Protein AF-A0A5S9M0U4-F1 (afdb_monomer_lite)

pLDDT: mean 86.54, std 7.44, range [44.31, 93.44]

Secondary structure (DSSP, 8-state):
-HHHHHH-TTEEEEEEEEEETTTTSSHHHHHHHHHHHHIIIIIIIHHHHHHS-----SSSEEE-HHHHHHTTS--TT-TTHHHHHHHHHHHTT-EEEEEEEEEEEEPPP-SHHHHHHHHHHHHHHHHHHHHHHHHHHHHHHHT--

InterPro domains:
  IPR001173 Glycosyltransferase 2-like [PF13632] (22-127)
  IPR029044 Nucleotide-diphospho-sugar transferases [G3DSA:3.90.550.10] (1-109)
  IPR029044 Nucleotide-diphospho-sugar transferases [SSF53448] (5-136)

Foldseek 3Di:
DVVVCVVDVLAQKEAEAEAEPCCPVDPVSVVVRVVSVCCVCCPAVVCCVPPVAHFFDPDGMDGDPVLCVVLVHFDPPQLCRRRLVSVSCVVVVGGYHYDHVRYHYDHDDPDPVVVVVVVVSVVVRVVVSCVVVVVVVVVVVVVVD

Structure (mmCIF, N/CA/C/O backbone):
data_AF-A0A5S9M0U4-F1
#
_entry.id   AF-A0A5S9M0U4-F1
#
loop_
_atom_site.group_PDB
_atom_site.id
_atom_site.type_symbol
_atom_site.label_atom_id
_atom_site.label_alt_id
_atom_site.label_comp_id
_atom_site.label_asym_id
_atom_site.label_entity_id
_atom_site.label_seq_id
_atom_site.pdbx_PDB_ins_code
_atom_site.Cartn_x
_atom_site.Cartn_y
_atom_site.Cartn_z
_atom_site.occupancy
_atom_site.B_iso_or_equiv
_atom_site.auth_seq_id
_atom_site.auth_comp_id
_atom_site.auth_asym_id
_atom_site.auth_atom_id
_atom_site.pdbx_PDB_model_num
ATOM 1 N N . MET A 1 1 ? -10.005 -10.485 -5.038 1.00 82.62 1 MET A N 1
ATOM 2 C CA . MET A 1 1 ? -10.082 -9.471 -3.959 1.00 82.62 1 MET A CA 1
ATOM 3 C C . MET A 1 1 ? -11.409 -9.485 -3.239 1.00 82.62 1 MET A C 1
ATOM 5 O O . MET A 1 1 ? -11.393 -9.674 -2.035 1.00 82.62 1 MET A O 1
ATOM 9 N N . VAL A 1 2 ? -12.535 -9.367 -3.954 1.00 84.88 2 VAL A N 1
ATOM 10 C CA . VAL A 1 2 ? -13.882 -9.455 -3.356 1.00 84.88 2 VAL A CA 1
ATOM 11 C C . VAL A 1 2 ? -14.043 -10.717 -2.508 1.00 84.88 2 VAL A C 1
ATOM 13 O O . VAL A 1 2 ? -14.426 -10.618 -1.353 1.00 84.88 2 VAL A O 1
ATOM 16 N N . LEU A 1 3 ? -13.622 -11.879 -3.018 1.00 84.44 3 LEU A N 1
ATOM 17 C CA . LEU A 1 3 ? -13.613 -13.127 -2.244 1.00 84.44 3 LEU A CA 1
ATOM 18 C C . LEU A 1 3 ? -12.804 -13.023 -0.936 1.00 84.44 3 LEU A C 1
ATOM 20 O O . LEU A 1 3 ? -13.214 -13.547 0.090 1.00 84.44 3 LEU A O 1
ATOM 24 N N . GLY A 1 4 ? -11.671 -12.316 -0.958 1.00 82.94 4 GLY A N 1
ATOM 25 C CA . GLY A 1 4 ? -10.849 -12.089 0.232 1.00 82.94 4 GLY A CA 1
ATOM 26 C C . GLY A 1 4 ? -11.546 -11.210 1.272 1.00 82.94 4 GLY A C 1
ATOM 27 O O . GLY A 1 4 ? -11.417 -11.479 2.460 1.00 82.94 4 GLY A O 1
ATOM 28 N N . LEU A 1 5 ? -12.315 -10.209 0.828 1.00 86.62 5 LEU A N 1
ATOM 29 C CA . LEU A 1 5 ? -13.150 -9.389 1.709 1.00 86.62 5 LEU A CA 1
ATOM 30 C C . LEU A 1 5 ? -14.333 -10.199 2.250 1.00 86.62 5 LEU A C 1
ATOM 32 O O . LEU A 1 5 ? -14.644 -10.118 3.428 1.00 86.62 5 LEU A O 1
ATOM 36 N N . LEU A 1 6 ? -14.998 -11.005 1.424 1.00 87.50 6 LEU A N 1
ATOM 37 C CA . LEU A 1 6 ? -16.127 -11.825 1.875 1.00 87.50 6 LEU A CA 1
ATOM 38 C C . LEU A 1 6 ? -15.704 -12.868 2.921 1.00 87.50 6 LEU A C 1
ATOM 40 O O . LEU A 1 6 ? -16.445 -13.110 3.867 1.00 87.50 6 LEU A O 1
ATOM 44 N N . ASN A 1 7 ? -14.499 -13.427 2.787 1.00 88.00 7 ASN A N 1
ATOM 45 C CA . ASN A 1 7 ? -13.976 -14.438 3.707 1.00 88.00 7 ASN A CA 1
ATOM 46 C C . ASN A 1 7 ? -13.473 -13.878 5.049 1.00 88.00 7 ASN A C 1
ATOM 48 O O . ASN A 1 7 ? -13.283 -14.659 5.979 1.00 88.00 7 ASN A O 1
ATOM 52 N N . ASP A 1 8 ? -13.224 -12.570 5.170 1.00 86.00 8 ASP A N 1
ATOM 53 C CA . ASP A 1 8 ? -12.855 -11.948 6.446 1.00 86.00 8 ASP A CA 1
ATOM 54 C C . ASP A 1 8 ? -13.682 -10.682 6.729 1.00 86.00 8 ASP A C 1
ATOM 56 O O . ASP A 1 8 ? -13.405 -9.612 6.174 1.00 86.00 8 ASP A O 1
ATOM 60 N N . PRO A 1 9 ? -14.667 -10.764 7.641 1.00 83.06 9 PRO A N 1
ATOM 61 C CA . PRO A 1 9 ? -15.442 -9.610 8.083 1.00 83.06 9 PRO A CA 1
ATOM 62 C C . PRO A 1 9 ? -14.593 -8.501 8.716 1.00 83.06 9 PRO A C 1
ATOM 64 O O . PRO A 1 9 ? -14.937 -7.333 8.567 1.00 83.06 9 PRO A O 1
ATOM 67 N N . LYS A 1 10 ? -13.470 -8.840 9.372 1.00 84.38 10 LYS A N 1
ATOM 68 C CA . LYS A 1 10 ? -12.568 -7.858 10.000 1.00 84.38 10 LYS A CA 1
ATOM 69 C C . LYS A 1 10 ? -11.674 -7.145 8.985 1.00 84.38 10 LYS A C 1
ATOM 71 O O . LYS A 1 10 ? -11.119 -6.089 9.290 1.00 84.38 10 LYS A O 1
ATOM 76 N N . ALA A 1 11 ? -11.527 -7.710 7.784 1.00 88.62 11 ALA A N 1
ATOM 77 C CA . ALA A 1 11 ? -10.750 -7.102 6.718 1.00 88.62 11 ALA A CA 1
ATOM 78 C C . ALA A 1 11 ? -11.484 -5.879 6.175 1.00 88.62 11 ALA A C 1
ATOM 80 O O . ALA A 1 11 ? -12.509 -5.999 5.492 1.00 88.62 11 ALA A O 1
ATOM 81 N N . GLY A 1 12 ? -10.935 -4.705 6.468 1.00 88.62 12 GLY A N 1
ATOM 82 C CA . GLY A 1 12 ? -11.434 -3.458 5.918 1.00 88.62 12 GLY A CA 1
ATOM 83 C C . GLY A 1 12 ? -10.972 -3.228 4.486 1.00 88.62 12 GLY A C 1
ATOM 84 O O . GLY A 1 12 ? -11.735 -2.746 3.645 1.00 88.62 12 GLY A O 1
ATOM 85 N N . ALA A 1 13 ? -9.752 -3.671 4.183 1.00 92.56 13 ALA A N 1
ATOM 86 C CA . ALA A 1 13 ? -9.202 -3.671 2.840 1.00 92.56 13 ALA A CA 1
ATOM 87 C C . ALA A 1 13 ? -8.443 -4.971 2.541 1.00 92.56 13 ALA A C 1
ATOM 89 O O . ALA A 1 13 ? -7.937 -5.656 3.431 1.00 92.56 13 ALA A O 1
ATOM 90 N N . VAL A 1 14 ? -8.362 -5.310 1.258 1.00 92.88 14 VAL A N 1
ATOM 91 C CA . VAL A 1 14 ? -7.573 -6.424 0.732 1.00 92.88 14 VAL A CA 1
ATOM 92 C C . VAL A 1 14 ? -6.666 -5.894 -0.361 1.00 92.88 14 VAL A C 1
ATOM 94 O O . VAL A 1 14 ? -7.134 -5.268 -1.308 1.00 92.88 14 VAL A O 1
ATOM 97 N N . VAL A 1 15 ? -5.380 -6.199 -0.258 1.00 93.44 15 VAL A N 1
ATOM 98 C CA . VAL A 1 15 ? -4.345 -5.779 -1.201 1.00 93.44 15 VAL A CA 1
ATOM 99 C C . VAL A 1 15 ? -3.808 -6.996 -1.946 1.00 93.44 15 VAL A C 1
ATOM 101 O O . VAL A 1 15 ? -3.643 -8.072 -1.368 1.00 93.44 15 VAL A O 1
ATOM 104 N N . GLY A 1 16 ? -3.575 -6.853 -3.245 1.00 91.50 16 GLY A N 1
ATOM 105 C CA . GLY A 1 16 ? -2.997 -7.897 -4.083 1.00 91.50 16 GLY A CA 1
ATOM 106 C C . GLY A 1 16 ? -1.534 -7.622 -4.421 1.00 91.50 16 GLY A C 1
ATOM 107 O O . GLY A 1 16 ? -0.880 -6.759 -3.839 1.00 91.50 16 GLY A O 1
ATOM 108 N N . LYS A 1 17 ? -1.016 -8.363 -5.400 1.00 91.12 17 LYS A N 1
ATOM 109 C CA . LYS A 1 17 ? 0.288 -8.106 -6.022 1.00 91.12 17 LYS A CA 1
ATOM 110 C C . LYS A 1 17 ? 0.111 -7.644 -7.456 1.00 91.12 17 LYS A C 1
ATOM 112 O O . LYS A 1 17 ? -0.782 -8.110 -8.144 1.00 91.12 17 LYS A O 1
ATOM 117 N N . PHE A 1 18 ? 1.009 -6.816 -7.938 1.00 90.38 18 PHE A N 1
ATOM 118 C CA . PHE A 1 18 ? 1.121 -6.524 -9.360 1.00 90.38 18 PHE A CA 1
ATOM 119 C C . PHE A 1 18 ? 2.363 -7.196 -9.951 1.00 90.38 18 PHE A C 1
ATOM 121 O O . PHE A 1 18 ? 3.303 -7.551 -9.237 1.00 90.38 18 PHE A O 1
ATOM 128 N N . ARG A 1 19 ? 2.367 -7.404 -11.261 1.00 89.69 19 ARG A N 1
ATOM 129 C CA . ARG A 1 19 ? 3.498 -7.925 -12.027 1.00 89.69 19 ARG A CA 1
ATOM 130 C C . ARG A 1 19 ? 3.798 -6.986 -13.177 1.00 89.69 19 ARG A C 1
ATOM 132 O O . ARG A 1 19 ? 2.889 -6.430 -13.787 1.00 89.69 19 ARG A O 1
ATOM 139 N N . VAL A 1 20 ? 5.079 -6.839 -13.477 1.00 91.12 20 VAL A N 1
ATOM 140 C CA . VAL A 1 20 ? 5.538 -5.938 -14.528 1.00 91.12 20 VAL A CA 1
ATOM 141 C C . VAL A 1 20 ? 5.376 -6.614 -15.888 1.00 91.12 20 VAL A C 1
ATOM 143 O O . VAL A 1 20 ? 5.990 -7.651 -16.140 1.00 91.12 20 VAL A O 1
ATOM 146 N N . ILE A 1 21 ? 4.573 -6.025 -16.778 1.00 92.50 21 ILE A N 1
ATOM 147 C CA . ILE A 1 21 ? 4.350 -6.552 -18.139 1.00 92.50 21 ILE A CA 1
ATOM 148 C C . ILE A 1 21 ? 5.616 -6.405 -18.984 1.00 92.50 21 ILE A C 1
ATOM 150 O O . ILE A 1 21 ? 6.051 -7.336 -19.657 1.00 92.50 21 ILE A O 1
ATOM 154 N N . ASN A 1 22 ? 6.235 -5.226 -18.949 1.00 91.81 22 ASN A N 1
ATOM 155 C CA . ASN A 1 22 ? 7.375 -4.874 -19.792 1.00 91.81 22 ASN A CA 1
ATOM 156 C C . ASN A 1 22 ? 8.732 -5.236 -19.165 1.00 91.81 22 ASN A C 1
ATOM 158 O O . ASN A 1 22 ? 9.750 -4.649 -19.524 1.00 91.81 22 ASN A O 1
ATOM 162 N N . ALA A 1 23 ? 8.770 -6.236 -18.277 1.00 86.69 23 ALA A N 1
ATOM 163 C CA . ALA A 1 23 ? 9.966 -6.614 -17.522 1.00 86.69 23 ALA A CA 1
ATOM 164 C C . ALA A 1 23 ? 11.150 -7.023 -18.412 1.00 86.69 23 ALA A C 1
ATOM 166 O O . ALA A 1 23 ? 12.298 -6.863 -18.017 1.00 86.69 23 ALA A O 1
ATOM 167 N N . ALA A 1 24 ? 10.896 -7.562 -19.608 1.00 88.06 24 ALA A N 1
ATOM 168 C CA . ALA A 1 24 ? 11.944 -8.020 -20.519 1.00 88.06 24 ALA A CA 1
ATOM 169 C C . ALA A 1 24 ? 12.493 -6.921 -21.447 1.00 88.06 24 ALA A C 1
ATOM 171 O O . ALA A 1 24 ? 13.450 -7.182 -22.176 1.00 88.06 24 ALA A O 1
ATOM 172 N N . LYS A 1 25 ? 11.919 -5.710 -21.440 1.00 89.44 25 LYS A N 1
ATOM 173 C CA . LYS A 1 25 ? 12.177 -4.706 -22.482 1.00 89.44 25 LYS A CA 1
ATOM 174 C C . LYS A 1 25 ? 13.567 -4.080 -22.398 1.00 89.44 25 LYS A C 1
ATOM 176 O O . LYS A 1 25 ? 14.192 -3.843 -23.426 1.00 89.44 25 LYS A O 1
ATOM 181 N N . ASN A 1 26 ? 14.062 -3.795 -21.196 1.00 91.19 26 ASN A N 1
ATOM 182 C CA . ASN A 1 26 ? 15.405 -3.252 -20.989 1.00 91.19 26 ASN A CA 1
ATOM 183 C C . ASN A 1 26 ? 15.945 -3.578 -19.587 1.00 91.19 26 ASN A C 1
ATOM 185 O O . ASN A 1 26 ? 15.252 -4.150 -18.749 1.00 91.19 26 ASN A O 1
ATOM 189 N N . LEU A 1 27 ? 17.203 -3.220 -19.319 1.00 91.00 27 LEU A N 1
ATOM 190 C CA . LEU A 1 27 ? 17.832 -3.506 -18.028 1.00 91.00 27 LEU A CA 1
ATOM 191 C C . LEU A 1 27 ? 17.126 -2.794 -16.856 1.00 91.00 27 LEU A C 1
ATOM 193 O O . LEU A 1 27 ? 16.988 -3.375 -15.784 1.00 91.00 27 LEU A O 1
ATOM 197 N N . LEU A 1 28 ? 16.622 -1.574 -17.073 1.00 91.00 28 LEU A N 1
ATOM 198 C CA . LEU A 1 28 ? 15.890 -0.804 -16.062 1.00 91.00 28 LEU A CA 1
ATOM 199 C C . LEU A 1 28 ? 14.596 -1.514 -15.631 1.00 91.00 28 LEU A C 1
ATOM 201 O O . LEU A 1 28 ? 14.386 -1.746 -14.446 1.00 91.00 28 LEU A O 1
ATOM 205 N N . THR A 1 29 ? 13.758 -1.915 -16.586 1.00 90.44 29 THR A N 1
ATOM 206 C CA . THR A 1 29 ? 12.502 -2.646 -16.332 1.00 90.44 29 THR A CA 1
ATOM 207 C C . THR A 1 29 ? 12.744 -4.014 -15.692 1.00 90.44 29 THR A C 1
ATOM 209 O O . THR A 1 29 ? 11.966 -4.419 -14.828 1.00 90.44 29 THR A O 1
ATOM 212 N N . LYS A 1 30 ? 13.858 -4.690 -16.014 1.00 92.06 30 LYS A N 1
ATOM 213 C CA . LYS A 1 30 ? 14.294 -5.904 -15.298 1.00 92.06 30 LYS A CA 1
ATOM 214 C C . LYS A 1 30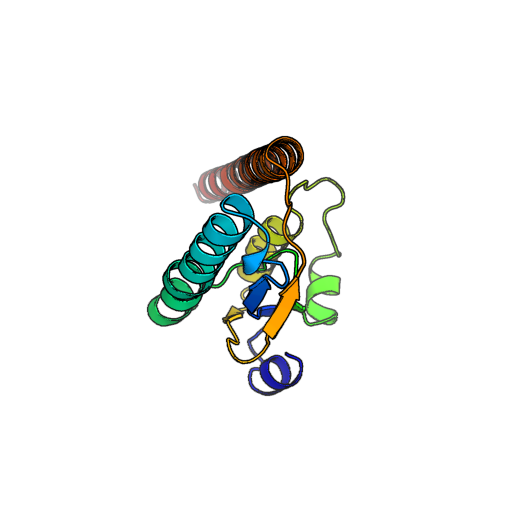 ? 14.594 -5.623 -13.826 1.00 92.06 30 LYS A C 1
ATOM 216 O O . LYS A 1 30 ? 14.113 -6.360 -12.968 1.00 92.06 30 LYS A O 1
ATOM 221 N N . PHE A 1 31 ? 15.353 -4.567 -13.528 1.00 93.06 31 PHE A N 1
ATOM 222 C CA . PHE A 1 31 ? 15.655 -4.184 -12.146 1.00 93.06 31 PHE A CA 1
ATOM 223 C C . PHE A 1 31 ? 14.398 -3.785 -11.370 1.00 93.06 31 PHE A C 1
ATOM 225 O O . PHE A 1 31 ? 14.206 -4.274 -10.260 1.00 93.06 31 PHE A O 1
ATOM 232 N N . ILE A 1 32 ? 13.510 -2.985 -11.970 1.00 91.19 32 ILE A N 1
ATOM 233 C CA . ILE A 1 32 ? 12.224 -2.615 -11.358 1.00 91.19 32 ILE A CA 1
ATOM 234 C C . ILE A 1 32 ? 11.387 -3.869 -11.075 1.00 91.19 32 ILE A C 1
ATOM 236 O O . ILE A 1 32 ? 10.807 -4.002 -10.000 1.00 91.19 32 ILE A O 1
ATOM 240 N N . ASN A 1 33 ? 11.351 -4.833 -11.997 1.00 92.69 33 ASN A N 1
ATOM 241 C CA . ASN A 1 33 ? 10.642 -6.089 -11.774 1.00 92.69 33 ASN A CA 1
ATOM 242 C C . ASN A 1 33 ? 11.230 -6.890 -10.597 1.00 92.69 33 ASN A C 1
ATOM 244 O O . ASN A 1 33 ? 10.482 -7.377 -9.757 1.00 92.69 33 ASN A O 1
ATOM 248 N N . ILE A 1 34 ? 12.556 -7.006 -10.485 1.00 92.69 34 ILE A N 1
ATOM 249 C CA . ILE A 1 34 ? 13.180 -7.684 -9.335 1.00 92.69 34 ILE A CA 1
ATOM 250 C C . ILE A 1 34 ? 12.831 -6.953 -8.035 1.00 92.69 34 ILE A C 1
ATOM 252 O O . ILE A 1 34 ? 12.398 -7.579 -7.070 1.00 92.69 34 ILE A O 1
ATOM 256 N N . GLU A 1 35 ? 12.970 -5.631 -8.018 1.00 91.62 35 GLU A N 1
ATOM 257 C CA . GLU A 1 35 ? 12.692 -4.803 -6.850 1.00 91.62 35 GLU A CA 1
ATOM 258 C C . GLU A 1 35 ? 11.237 -4.928 -6.378 1.00 91.62 35 GLU A C 1
ATOM 260 O O . GLU A 1 35 ? 10.983 -5.144 -5.192 1.00 91.62 35 GLU A O 1
ATOM 265 N N . THR A 1 36 ? 10.278 -4.844 -7.300 1.00 90.81 36 THR A N 1
ATOM 266 C CA . THR A 1 36 ? 8.844 -4.940 -6.992 1.00 90.81 36 THR A CA 1
ATOM 267 C C . THR A 1 36 ? 8.476 -6.319 -6.452 1.00 90.81 36 THR A C 1
ATOM 269 O O . THR A 1 36 ? 7.767 -6.411 -5.450 1.00 90.81 36 THR A O 1
ATOM 272 N N . ILE A 1 37 ? 9.022 -7.395 -7.026 1.00 91.06 37 ILE A N 1
ATOM 273 C CA . ILE A 1 37 ? 8.825 -8.764 -6.528 1.00 91.06 37 ILE A CA 1
ATOM 274 C C . ILE A 1 37 ? 9.404 -8.921 -5.121 1.00 91.06 37 ILE A C 1
ATOM 276 O O . ILE A 1 37 ? 8.735 -9.463 -4.235 1.00 91.06 37 ILE A O 1
ATOM 280 N N . CYS A 1 38 ? 10.627 -8.434 -4.911 1.00 91.50 38 CYS A N 1
ATOM 281 C CA . CYS A 1 38 ? 11.297 -8.440 -3.617 1.00 91.50 38 CYS A CA 1
ATOM 282 C C . CYS A 1 38 ? 10.467 -7.700 -2.562 1.00 91.50 38 CYS A C 1
ATOM 284 O O . CYS A 1 38 ? 10.199 -8.249 -1.493 1.00 91.50 38 CYS A O 1
ATOM 286 N N . PHE A 1 39 ? 9.991 -6.495 -2.873 1.00 89.75 39 PHE A N 1
ATOM 287 C CA . PHE A 1 39 ? 9.166 -5.700 -1.967 1.00 89.75 39 PHE A CA 1
ATOM 288 C C . PHE A 1 39 ? 7.829 -6.384 -1.641 1.00 89.75 39 PHE A C 1
ATOM 290 O O . PHE A 1 39 ? 7.436 -6.475 -0.477 1.00 89.75 39 PHE A O 1
ATOM 297 N N . GLN A 1 40 ? 7.135 -6.918 -2.646 1.00 89.62 40 GLN A N 1
ATOM 298 C CA . GLN A 1 40 ? 5.836 -7.569 -2.460 1.00 89.62 40 GLN A CA 1
ATOM 299 C C . GLN A 1 40 ? 5.917 -8.837 -1.606 1.00 89.62 40 GLN A C 1
ATOM 301 O O . GLN A 1 40 ? 5.032 -9.088 -0.790 1.00 89.62 40 GLN A O 1
ATOM 306 N N . TRP A 1 41 ? 6.950 -9.656 -1.787 1.00 88.44 41 TRP A N 1
ATOM 307 C CA . TRP A 1 41 ? 7.073 -10.903 -1.035 1.00 88.44 41 TRP A CA 1
ATOM 308 C C . TRP A 1 41 ? 7.763 -10.718 0.308 1.00 88.44 41 TRP A C 1
ATOM 310 O O . TRP A 1 41 ? 7.216 -11.138 1.326 1.00 88.44 41 TRP A O 1
ATOM 320 N N . MET A 1 42 ? 8.937 -10.086 0.327 1.00 87.06 42 MET A N 1
ATOM 321 C CA . MET A 1 42 ? 9.723 -9.970 1.555 1.00 87.06 42 MET A CA 1
ATOM 322 C C . MET A 1 42 ? 9.139 -8.916 2.488 1.00 87.06 42 MET A C 1
ATOM 324 O O . MET A 1 42 ? 8.955 -9.184 3.671 1.00 87.06 42 MET A O 1
ATOM 328 N N . ALA A 1 43 ? 8.804 -7.734 1.967 1.00 87.56 43 ALA A N 1
ATOM 329 C CA . ALA A 1 43 ? 8.336 -6.641 2.809 1.00 87.56 43 ALA A CA 1
ATOM 330 C C . ALA A 1 43 ? 6.836 -6.771 3.111 1.00 87.56 43 ALA A C 1
ATOM 332 O O . ALA A 1 43 ? 6.454 -6.874 4.272 1.00 87.56 43 ALA A O 1
ATOM 333 N N . GLN A 1 44 ? 5.976 -6.811 2.089 1.00 87.75 44 GLN A N 1
ATOM 334 C CA . GLN A 1 44 ? 4.521 -6.887 2.292 1.00 87.75 44 GLN A CA 1
ATOM 335 C C . GLN A 1 44 ? 4.075 -8.264 2.796 1.00 87.75 44 GLN A C 1
ATOM 337 O O . GLN A 1 44 ? 3.438 -8.361 3.843 1.00 87.75 44 GLN A O 1
ATOM 342 N N . GLY A 1 45 ? 4.443 -9.337 2.089 1.00 89.00 45 GLY A N 1
ATOM 343 C CA . GLY A 1 45 ? 4.111 -10.702 2.500 1.00 89.00 45 GLY A CA 1
ATOM 344 C C . GLY A 1 45 ? 4.710 -11.076 3.859 1.00 89.00 45 GLY A C 1
ATOM 345 O O . GLY A 1 45 ? 4.022 -11.676 4.686 1.00 89.00 45 GLY A O 1
ATOM 346 N N . GLY A 1 46 ? 5.957 -10.665 4.116 1.00 90.56 46 GLY A N 1
ATOM 347 C CA . GLY A 1 46 ? 6.619 -10.835 5.409 1.00 90.56 46 GLY A CA 1
ATOM 348 C C . GLY A 1 46 ? 5.894 -10.100 6.536 1.00 90.56 46 GLY A C 1
ATOM 349 O O . GLY A 1 46 ? 5.464 -10.737 7.495 1.00 90.56 46 GLY A O 1
ATOM 350 N N . ARG A 1 47 ? 5.663 -8.786 6.416 1.00 90.88 47 ARG A N 1
ATOM 351 C CA . ARG A 1 47 ? 4.941 -8.030 7.457 1.00 90.88 47 ARG A CA 1
ATOM 352 C C . ARG A 1 47 ? 3.548 -8.584 7.727 1.00 90.88 47 ARG A C 1
ATOM 354 O O . ARG A 1 47 ? 3.152 -8.689 8.886 1.00 90.88 47 ARG A O 1
ATOM 361 N N . TRP A 1 48 ? 2.838 -9.008 6.684 1.00 89.88 48 TRP A N 1
ATOM 362 C CA . TRP A 1 48 ? 1.525 -9.615 6.849 1.00 89.88 48 TRP A CA 1
ATOM 363 C C . TRP A 1 48 ? 1.605 -10.925 7.639 1.00 89.88 48 TRP A C 1
ATOM 365 O O . TRP A 1 48 ? 0.830 -11.135 8.567 1.00 89.88 48 TRP A O 1
ATOM 375 N N . LYS A 1 49 ? 2.562 -11.801 7.311 1.00 89.31 49 LYS A N 1
ATOM 376 C CA . LYS A 1 49 ? 2.703 -13.104 7.973 1.00 89.31 49 LYS A CA 1
ATOM 377 C C . LYS A 1 49 ? 3.106 -12.989 9.446 1.00 89.31 49 LYS A C 1
ATOM 379 O O . LYS A 1 49 ? 2.649 -13.805 10.240 1.00 89.31 49 LYS A O 1
ATOM 384 N N . TRP A 1 50 ? 3.965 -12.030 9.784 1.00 89.19 50 TRP A N 1
ATOM 385 C CA . TRP A 1 50 ? 4.547 -11.905 11.125 1.00 89.19 50 TRP A CA 1
ATOM 386 C C . TRP A 1 50 ? 3.760 -10.964 12.040 1.00 89.19 50 TRP A C 1
ATOM 388 O O . TRP A 1 50 ? 3.613 -11.254 13.221 1.00 89.19 50 TRP A O 1
ATOM 398 N N . PHE A 1 51 ? 3.234 -9.865 11.498 1.00 89.44 51 PHE A N 1
ATOM 399 C CA . PHE A 1 51 ? 2.596 -8.805 12.284 1.00 89.44 51 PHE A CA 1
ATOM 400 C C . PHE A 1 51 ? 1.120 -8.595 11.938 1.00 89.44 51 PHE A C 1
ATOM 402 O O . PHE A 1 51 ? 0.450 -7.812 12.600 1.00 89.44 51 PHE A O 1
ATOM 409 N N . GLY A 1 52 ? 0.596 -9.249 10.894 1.00 88.31 52 GLY A N 1
ATOM 410 C CA . GLY A 1 52 ? -0.759 -8.971 10.408 1.00 88.31 52 GLY A CA 1
ATOM 411 C C . GLY A 1 52 ? -0.895 -7.572 9.799 1.00 88.31 52 GLY A C 1
ATOM 412 O O . GLY A 1 52 ? -1.992 -7.018 9.759 1.00 88.31 52 GLY A O 1
ATOM 413 N N . ILE A 1 53 ? 0.214 -6.987 9.332 1.00 89.12 53 ILE A N 1
ATOM 414 C CA . ILE A 1 53 ? 0.249 -5.628 8.780 1.00 89.12 53 ILE A CA 1
ATOM 415 C C . ILE A 1 53 ? 0.537 -5.677 7.280 1.00 89.12 53 ILE A C 1
ATOM 417 O O . ILE A 1 53 ? 1.508 -6.295 6.842 1.00 89.12 53 ILE A O 1
ATOM 421 N N . ALA A 1 54 ? -0.279 -4.981 6.495 1.00 91.19 54 ALA A N 1
ATOM 422 C CA . ALA A 1 54 ? -0.096 -4.768 5.071 1.00 91.19 54 ALA A CA 1
ATOM 423 C C . ALA A 1 54 ? -0.410 -3.310 4.721 1.00 91.19 54 ALA A C 1
ATOM 425 O O . ALA A 1 54 ? -1.321 -2.696 5.267 1.00 91.19 54 ALA A O 1
ATOM 426 N N . THR A 1 55 ? 0.347 -2.756 3.784 1.00 89.62 55 THR A N 1
ATOM 427 C CA . THR A 1 55 ? 0.125 -1.394 3.284 1.00 89.62 55 THR A CA 1
ATOM 428 C C . THR A 1 55 ? -0.748 -1.445 2.038 1.00 89.62 55 THR A C 1
ATOM 430 O O . THR A 1 55 ? -0.557 -2.348 1.222 1.00 89.62 55 THR A O 1
ATOM 433 N N . ILE A 1 56 ? -1.670 -0.499 1.864 1.00 89.62 56 ILE A N 1
ATOM 434 C CA . ILE A 1 56 ? -2.414 -0.331 0.613 1.00 89.62 56 ILE A CA 1
ATOM 435 C C . ILE A 1 56 ? -1.446 0.241 -0.419 1.00 89.62 56 ILE A C 1
ATOM 437 O O . ILE A 1 56 ? -0.982 1.364 -0.238 1.00 89.62 56 ILE A O 1
ATOM 441 N N . PRO A 1 57 ? -1.08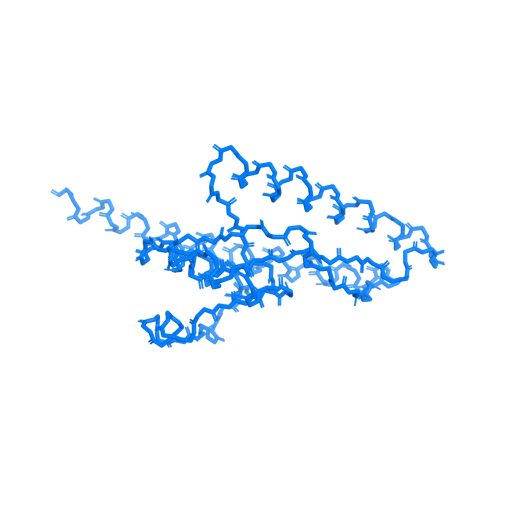6 -0.513 -1.473 1.00 81.62 57 PRO A N 1
ATOM 442 C CA . PRO A 1 57 ? -0.433 0.093 -2.616 1.00 81.62 57 PRO A CA 1
ATOM 443 C C . PRO A 1 57 ? -1.485 0.896 -3.384 1.00 81.62 57 PRO A C 1
ATOM 445 O O . PRO A 1 57 ? -2.628 0.458 -3.495 1.00 81.62 57 PRO A O 1
ATOM 448 N N . GLY A 1 58 ? -1.115 2.035 -3.967 1.00 79.44 58 GLY A N 1
ATOM 449 C CA . GLY A 1 58 ? -2.028 2.835 -4.793 1.00 79.44 58 GLY A CA 1
ATOM 450 C C . GLY A 1 58 ? -2.648 2.092 -5.985 1.00 79.44 58 GLY A C 1
ATOM 451 O O . GLY A 1 58 ? -3.569 2.606 -6.614 1.00 79.44 58 GLY A O 1
ATOM 452 N N . THR A 1 59 ? -2.190 0.876 -6.286 1.00 84.56 59 THR A N 1
ATOM 453 C CA . THR A 1 59 ? -2.797 -0.034 -7.256 1.00 84.56 59 THR A CA 1
ATOM 454 C C . THR A 1 59 ? -3.178 -1.362 -6.611 1.00 84.56 59 THR A C 1
ATOM 456 O O . THR A 1 59 ? -2.621 -1.784 -5.598 1.00 84.56 59 THR A O 1
ATOM 459 N N . ASN A 1 60 ? -4.138 -2.052 -7.232 1.00 89.94 60 ASN A 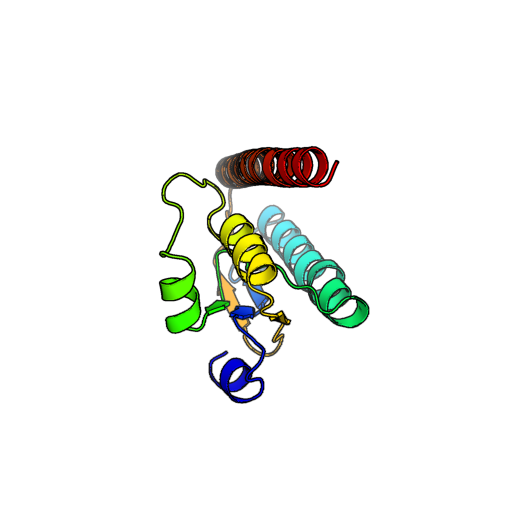N 1
ATOM 460 C CA . ASN A 1 60 ? -4.490 -3.429 -6.900 1.00 89.94 60 ASN A CA 1
ATOM 461 C C . ASN A 1 60 ? -4.859 -3.638 -5.415 1.00 89.94 60 ASN A C 1
ATOM 463 O O . ASN A 1 60 ? -4.292 -4.483 -4.710 1.00 89.94 60 ASN A O 1
ATOM 467 N N . PHE A 1 61 ? -5.894 -2.927 -4.972 1.00 92.19 61 PHE A N 1
ATOM 468 C CA . PHE A 1 61 ? -6.561 -3.154 -3.694 1.00 92.19 61 PHE A CA 1
ATOM 469 C C . PHE A 1 61 ? -8.084 -3.041 -3.833 1.00 92.19 61 PHE A C 1
ATOM 471 O O . PHE A 1 61 ? -8.607 -2.496 -4.803 1.00 92.19 61 PHE A O 1
ATOM 478 N N . ALA A 1 62 ? -8.799 -3.556 -2.838 1.00 91.94 62 ALA A N 1
ATOM 479 C CA . ALA A 1 62 ? -10.227 -3.351 -2.658 1.00 91.94 62 ALA A CA 1
ATOM 480 C C . ALA A 1 62 ? -10.497 -2.970 -1.202 1.00 91.94 62 ALA A C 1
ATOM 482 O O . ALA A 1 62 ? -9.972 -3.611 -0.294 1.00 91.94 62 ALA A O 1
ATOM 483 N N . ILE A 1 63 ? -11.335 -1.961 -0.983 1.00 91.81 63 ILE A N 1
ATOM 484 C CA . ILE A 1 63 ? -11.752 -1.484 0.340 1.00 91.81 63 ILE A CA 1
ATOM 485 C C . ILE A 1 63 ? -13.273 -1.583 0.464 1.00 91.81 63 ILE A C 1
ATOM 487 O O . ILE A 1 63 ? -13.996 -1.447 -0.528 1.00 91.81 63 ILE A O 1
ATOM 491 N N . ARG A 1 64 ? -13.781 -1.844 1.671 1.00 91.06 64 ARG A N 1
ATOM 492 C CA . ARG A 1 64 ? -15.225 -1.798 1.918 1.00 91.06 64 ARG A CA 1
ATOM 493 C C . ARG A 1 64 ? -15.718 -0.361 1.837 1.00 91.06 64 ARG A C 1
ATOM 495 O O . ARG A 1 64 ? -15.177 0.529 2.485 1.00 91.06 64 ARG A O 1
ATOM 502 N N . ARG A 1 65 ? -16.805 -0.161 1.094 1.00 91.00 65 ARG A N 1
ATOM 503 C CA . ARG A 1 65 ? -17.404 1.161 0.905 1.00 91.00 65 ARG A CA 1
ATOM 504 C C . ARG A 1 65 ? -17.765 1.847 2.227 1.00 91.00 65 ARG A C 1
ATOM 506 O O . ARG A 1 65 ? -17.413 3.005 2.388 1.00 91.00 65 ARG A O 1
ATOM 513 N N . HIS A 1 66 ? -18.383 1.132 3.171 1.00 90.12 66 HIS A N 1
ATOM 514 C CA . HIS A 1 66 ? -18.784 1.725 4.454 1.00 90.12 66 HIS A CA 1
ATOM 515 C C . HIS A 1 66 ? -17.593 2.258 5.262 1.00 90.12 66 HIS A C 1
ATOM 517 O O . HIS A 1 66 ? -17.729 3.266 5.934 1.00 90.12 66 HIS A O 1
ATOM 523 N N . ILE A 1 67 ? -16.416 1.630 5.154 1.00 90.44 67 ILE A N 1
ATOM 524 C CA . ILE A 1 67 ? -15.195 2.090 5.834 1.00 90.44 67 ILE A CA 1
ATOM 525 C C . ILE A 1 67 ? -14.693 3.372 5.187 1.00 90.44 67 ILE A C 1
ATOM 527 O O . ILE A 1 67 ? -14.288 4.300 5.872 1.00 90.44 67 ILE A O 1
ATOM 531 N N . LEU A 1 68 ? -14.736 3.446 3.856 1.00 89.44 68 LEU A N 1
ATOM 532 C CA . LEU A 1 68 ? -14.365 4.667 3.151 1.00 89.44 68 LEU A CA 1
ATOM 533 C C . LEU A 1 68 ? -15.319 5.827 3.491 1.00 89.44 68 LEU A C 1
ATOM 535 O O . LEU A 1 68 ? -14.869 6.961 3.621 1.00 89.44 68 LEU A O 1
ATOM 539 N N . GLU A 1 69 ? -16.612 5.543 3.658 1.00 90.12 69 GLU A N 1
ATOM 540 C CA . GLU A 1 69 ? -17.619 6.518 4.097 1.00 90.12 69 GLU A CA 1
ATOM 541 C C . GLU A 1 69 ? -17.396 6.951 5.555 1.00 90.12 69 GLU A C 1
ATOM 543 O O . GLU A 1 69 ? -17.398 8.148 5.829 1.00 90.12 69 GLU A O 1
ATOM 548 N N . GLU A 1 70 ? -17.115 6.013 6.464 1.00 89.62 70 GLU A N 1
ATOM 549 C CA . GLU A 1 70 ? -16.779 6.280 7.874 1.00 89.62 70 GLU A CA 1
ATOM 550 C C . GLU A 1 70 ? -15.512 7.132 8.012 1.00 89.62 70 GLU A C 1
ATOM 552 O O . GLU A 1 70 ? -15.430 8.028 8.849 1.00 89.62 70 GLU A O 1
ATOM 557 N N . LEU A 1 71 ? -14.540 6.909 7.129 1.00 86.94 71 LEU A N 1
ATOM 558 C CA . LEU A 1 71 ? -13.333 7.715 7.059 1.00 86.94 71 LEU A CA 1
ATOM 559 C C . LEU A 1 71 ? -13.594 9.141 6.556 1.00 86.94 71 LEU A C 1
ATOM 561 O O . LEU A 1 71 ? -12.751 10.006 6.778 1.00 86.94 71 LEU A O 1
ATOM 565 N N . GLY A 1 72 ? -14.720 9.418 5.898 1.00 86.06 72 GLY A N 1
ATOM 566 C CA . GLY A 1 72 ? -14.969 10.701 5.234 1.00 86.06 72 GLY A CA 1
ATOM 567 C C . GLY A 1 72 ? -14.293 10.812 3.863 1.00 86.06 72 GLY A C 1
ATOM 568 O O . GLY A 1 72 ? -14.060 11.913 3.371 1.00 86.06 72 GLY A O 1
ATOM 569 N N . GLY A 1 73 ? -13.967 9.677 3.238 1.00 85.31 73 GLY A N 1
ATOM 570 C CA . GLY A 1 73 ? -13.377 9.615 1.905 1.00 85.31 73 GLY A CA 1
ATOM 571 C C . GLY A 1 73 ? -11.862 9.843 1.857 1.00 85.31 73 GLY A C 1
ATOM 572 O O . GLY A 1 73 ? -11.130 9.642 2.833 1.00 85.31 73 GLY A O 1
ATOM 573 N N . TRP A 1 74 ? -11.391 10.219 0.668 1.00 83.12 74 TRP A N 1
ATOM 574 C CA . TRP A 1 74 ? -9.976 10.408 0.339 1.00 83.12 74 TRP A CA 1
ATOM 575 C C . TRP A 1 74 ? -9.468 11.778 0.793 1.00 83.12 74 TRP A C 1
ATOM 577 O O . TRP A 1 74 ? -10.175 12.776 0.663 1.00 83.12 74 TRP A O 1
ATOM 587 N N . ASP A 1 75 ? -8.229 11.836 1.285 1.00 78.19 75 ASP A N 1
ATOM 588 C CA . ASP A 1 75 ? -7.564 13.114 1.547 1.00 78.19 75 ASP A CA 1
ATOM 589 C C . ASP A 1 75 ? -6.979 13.681 0.247 1.00 78.19 75 ASP A C 1
ATOM 591 O O . ASP A 1 75 ? -5.943 13.227 -0.234 1.00 78.19 75 ASP A O 1
ATOM 595 N N . VAL A 1 76 ? -7.637 14.705 -0.298 1.00 75.25 76 VAL A N 1
ATOM 596 C CA . VAL A 1 76 ? -7.275 15.363 -1.567 1.00 75.25 76 VAL A CA 1
ATOM 597 C C . VAL A 1 76 ? -5.940 16.121 -1.499 1.00 75.25 76 VAL A C 1
ATOM 599 O O . VAL A 1 76 ? -5.412 16.550 -2.525 1.00 75.25 76 VAL A O 1
ATOM 602 N N . HIS A 1 77 ? -5.390 16.328 -0.300 1.00 71.19 77 HIS A N 1
ATOM 603 C CA . HIS A 1 77 ? -4.119 17.023 -0.098 1.00 71.19 77 HIS A CA 1
ATOM 604 C C . HIS A 1 77 ? -2.922 16.069 0.014 1.00 71.19 77 HIS A C 1
ATOM 606 O O . HIS A 1 77 ? -1.772 16.515 -0.069 1.00 71.19 77 HIS A O 1
ATOM 612 N N . ALA A 1 78 ? -3.158 14.765 0.185 1.00 70.62 78 ALA A N 1
ATOM 613 C CA . ALA A 1 78 ? -2.097 13.784 0.352 1.00 70.62 78 ALA A CA 1
ATOM 614 C C . ALA A 1 78 ? -1.508 13.366 -1.003 1.00 70.62 78 ALA A C 1
ATOM 616 O O . ALA A 1 78 ? -2.168 12.768 -1.838 1.00 70.62 78 ALA A O 1
ATOM 617 N N . LEU A 1 79 ? -0.208 13.598 -1.217 1.00 65.75 79 LEU A N 1
ATOM 618 C CA . LEU A 1 79 ? 0.485 13.124 -2.431 1.00 65.75 79 LEU A CA 1
ATOM 619 C C . LEU A 1 79 ? 0.633 11.588 -2.497 1.00 65.75 79 LEU A C 1
ATOM 621 O O . LEU A 1 79 ? 0.924 11.044 -3.564 1.00 65.75 79 LEU A O 1
ATOM 625 N N . ALA A 1 80 ? 0.487 10.918 -1.351 1.00 77.88 80 ALA A N 1
ATOM 626 C CA . ALA A 1 80 ? 0.459 9.466 -1.180 1.00 77.88 80 ALA A CA 1
ATOM 627 C C . ALA A 1 80 ? -0.838 9.075 -0.450 1.00 77.88 80 ALA A C 1
ATOM 629 O O . ALA A 1 80 ? -0.822 8.682 0.719 1.00 77.88 80 ALA A O 1
ATOM 630 N N . GLU A 1 81 ? -1.964 9.276 -1.140 1.00 80.56 81 GLU A N 1
ATOM 631 C CA . GLU A 1 81 ? -3.324 8.998 -0.653 1.00 80.56 81 GLU A CA 1
ATOM 632 C C . GLU A 1 81 ? -3.482 7.554 -0.147 1.00 80.56 81 GLU A C 1
ATOM 634 O O . GLU A 1 81 ? -4.219 7.289 0.795 1.00 80.56 81 GLU A O 1
ATOM 639 N N . ASP A 1 82 ? -2.749 6.616 -0.743 1.00 84.56 82 ASP A N 1
ATOM 640 C CA . ASP A 1 82 ? -2.746 5.190 -0.429 1.00 84.56 82 ASP A CA 1
ATOM 641 C C . ASP A 1 82 ? -2.108 4.876 0.933 1.00 84.56 82 ASP A C 1
ATOM 643 O O . ASP A 1 82 ? -2.692 4.168 1.765 1.00 84.56 82 ASP A O 1
ATOM 647 N N . THR A 1 83 ? -0.931 5.440 1.205 1.00 84.69 83 THR A N 1
ATOM 648 C CA . THR A 1 83 ? -0.261 5.283 2.504 1.00 84.69 83 THR A CA 1
ATOM 649 C C . THR A 1 83 ? -1.025 6.018 3.609 1.00 84.69 83 THR A C 1
ATOM 651 O O . THR A 1 83 ? -1.128 5.517 4.728 1.00 84.69 83 THR A O 1
ATOM 654 N N . GLU A 1 84 ? -1.606 7.177 3.299 1.00 86.62 84 GLU A N 1
ATOM 655 C CA . GLU A 1 84 ? -2.456 7.939 4.221 1.00 86.62 84 GLU A CA 1
ATOM 656 C C . GLU A 1 84 ? -3.714 7.148 4.607 1.00 86.62 84 GLU A C 1
ATOM 658 O O . GLU A 1 84 ? -3.982 6.943 5.797 1.00 86.62 84 GLU A O 1
ATOM 663 N N . LEU A 1 85 ? -4.408 6.599 3.604 1.00 88.31 85 LEU A N 1
ATOM 664 C CA . LEU A 1 85 ? -5.578 5.751 3.798 1.00 88.31 85 LEU A CA 1
ATOM 665 C C . LEU A 1 85 ? -5.234 4.500 4.610 1.00 88.31 85 LEU A C 1
ATOM 667 O O . LEU A 1 85 ? -6.006 4.108 5.481 1.00 88.31 85 LEU A O 1
ATOM 671 N N . THR A 1 86 ? -4.070 3.891 4.366 1.00 90.50 86 THR A N 1
ATOM 672 C CA . THR A 1 86 ? -3.596 2.726 5.129 1.00 90.50 86 THR A CA 1
ATOM 673 C C . THR A 1 86 ? -3.601 3.015 6.630 1.00 90.50 86 THR A C 1
ATOM 675 O O . THR A 1 86 ? -4.166 2.244 7.402 1.00 90.50 86 THR A O 1
ATOM 678 N N . ILE A 1 87 ? -2.991 4.127 7.050 1.00 88.31 87 ILE A N 1
ATOM 679 C CA . ILE A 1 87 ? -2.870 4.470 8.474 1.00 88.31 87 ILE A CA 1
ATOM 680 C C . ILE A 1 87 ? -4.247 4.774 9.067 1.00 88.31 87 ILE A C 1
ATOM 682 O O . ILE A 1 87 ? -4.567 4.313 10.158 1.00 88.31 87 ILE A O 1
ATOM 686 N N . ARG A 1 88 ? -5.104 5.482 8.329 1.00 89.50 88 ARG A N 1
ATOM 687 C CA . ARG A 1 88 ? -6.475 5.779 8.761 1.00 89.50 88 ARG A CA 1
ATOM 688 C C . ARG A 1 88 ? -7.346 4.538 8.932 1.00 89.50 88 ARG A C 1
ATOM 690 O O . ARG A 1 88 ? -8.063 4.441 9.923 1.00 89.50 88 ARG A O 1
ATOM 697 N N . VAL A 1 89 ? -7.251 3.571 8.019 1.00 90.56 89 VAL A N 1
ATOM 698 C CA . VAL A 1 89 ? -7.945 2.278 8.142 1.00 90.56 89 VAL A CA 1
ATOM 699 C C . VAL A 1 89 ? -7.487 1.538 9.403 1.00 90.56 89 VAL A C 1
ATOM 701 O O . VAL A 1 89 ? -8.323 0.987 10.119 1.00 90.56 89 VAL A O 1
ATOM 704 N N . TYR A 1 90 ? -6.187 1.574 9.713 1.00 90.81 90 TYR A N 1
ATOM 705 C CA . TYR A 1 90 ? -5.662 0.999 10.953 1.00 90.81 90 TYR A CA 1
ATOM 706 C C . TYR A 1 90 ? -6.111 1.753 12.210 1.00 90.81 90 TYR A C 1
ATOM 708 O O . TYR A 1 90 ? -6.440 1.108 13.202 1.00 90.81 90 TYR A O 1
ATOM 716 N N . ASN A 1 91 ? -6.191 3.085 12.172 1.00 88.44 91 ASN A N 1
ATOM 717 C CA . ASN A 1 91 ? -6.674 3.891 13.298 1.00 88.44 91 ASN A CA 1
ATOM 718 C C . ASN A 1 91 ? -8.152 3.627 13.632 1.00 88.44 91 ASN A C 1
ATOM 720 O O . ASN A 1 91 ? -8.538 3.752 14.789 1.00 88.44 91 ASN A O 1
ATOM 724 N N . LEU A 1 92 ? -8.966 3.220 12.650 1.00 88.50 92 LEU A N 1
ATOM 725 C CA . LEU A 1 92 ? -10.337 2.743 12.879 1.00 88.50 92 LEU A CA 1
ATOM 726 C C . LEU A 1 92 ? -10.408 1.302 13.428 1.00 88.50 92 LEU A C 1
ATOM 728 O O . LEU A 1 92 ? -11.493 0.798 13.702 1.00 88.50 92 LEU A O 1
ATOM 732 N N . GLY A 1 93 ? -9.273 0.612 13.580 1.00 88.44 93 GLY A N 1
ATOM 733 C CA . GLY A 1 93 ? -9.210 -0.751 14.115 1.00 88.44 93 GLY A CA 1
ATOM 734 C C . GLY A 1 93 ? -9.485 -1.863 13.096 1.00 88.44 93 GLY A C 1
ATOM 735 O O . GLY A 1 93 ? -9.586 -3.031 13.477 1.00 88.44 93 GLY A O 1
ATOM 736 N N . TYR A 1 94 ? -9.582 -1.543 11.802 1.00 91.31 94 TYR A N 1
ATOM 737 C CA . TYR A 1 94 ? -9.728 -2.549 10.749 1.00 91.31 94 TYR A CA 1
ATOM 738 C C . TYR A 1 94 ? -8.379 -3.153 10.351 1.00 91.31 94 TYR A C 1
ATOM 740 O O . TYR A 1 94 ? -7.327 -2.523 10.462 1.00 91.31 94 TYR A O 1
ATOM 748 N N . VAL A 1 95 ? -8.409 -4.379 9.814 1.00 91.69 95 VAL A N 1
ATOM 749 C CA . VAL A 1 95 ? -7.204 -5.025 9.271 1.00 91.69 95 VAL A CA 1
ATOM 750 C C . VAL A 1 95 ? -7.147 -4.932 7.752 1.00 91.69 95 VAL A C 1
ATOM 752 O O . VAL A 1 95 ? -8.166 -4.963 7.058 1.00 91.69 95 VAL A O 1
ATOM 755 N N . ILE A 1 96 ? -5.929 -4.864 7.225 1.00 93.06 96 ILE A N 1
ATOM 756 C CA . ILE A 1 96 ? -5.657 -4.852 5.788 1.00 93.06 96 ILE A CA 1
ATOM 757 C C . ILE A 1 96 ? -5.004 -6.179 5.434 1.00 93.06 96 ILE A C 1
ATOM 759 O O . ILE A 1 96 ? -3.914 -6.486 5.911 1.00 93.06 96 ILE A O 1
ATOM 763 N N . ARG A 1 97 ? -5.675 -6.992 4.614 1.00 91.44 97 ARG A N 1
ATOM 764 C CA . ARG A 1 97 ? -5.198 -8.334 4.260 1.00 91.44 97 ARG A CA 1
ATOM 765 C C . ARG A 1 97 ? -4.375 -8.337 2.988 1.00 91.44 97 ARG A C 1
ATOM 767 O O . ARG A 1 97 ? -4.818 -7.845 1.955 1.00 91.44 97 ARG A O 1
ATOM 774 N N . PHE A 1 98 ? -3.245 -9.034 3.021 1.00 91.38 98 PHE A N 1
ATOM 775 C CA . PHE A 1 98 ? -2.481 -9.352 1.819 1.00 91.38 98 PHE A CA 1
ATOM 776 C C . PHE A 1 98 ? -2.997 -10.640 1.161 1.00 91.38 98 PHE A C 1
ATOM 778 O O . PHE A 1 98 ? -2.940 -11.722 1.748 1.00 91.38 98 PHE A O 1
ATOM 785 N N . PHE A 1 99 ? -3.499 -10.534 -0.071 1.00 91.06 99 PHE A N 1
ATOM 786 C CA . PHE A 1 99 ? -4.054 -11.641 -0.848 1.00 91.06 99 PHE A CA 1
ATOM 787 C C . PHE A 1 99 ? -3.216 -11.903 -2.113 1.00 91.06 99 PHE A C 1
ATOM 789 O O . PHE A 1 99 ? -3.508 -11.371 -3.188 1.00 91.06 99 PHE A O 1
ATOM 796 N N . PRO A 1 100 ? -2.177 -12.755 -2.029 1.00 86.81 100 PRO A N 1
ATOM 797 C CA . PRO A 1 100 ? -1.182 -12.908 -3.090 1.00 86.81 100 PRO A CA 1
ATOM 798 C C . PRO A 1 100 ? -1.709 -13.565 -4.374 1.00 86.81 100 PRO A C 1
ATOM 800 O O . PRO A 1 100 ? -1.020 -13.525 -5.393 1.00 86.81 100 PRO A O 1
ATOM 803 N N . ALA A 1 101 ? -2.891 -14.183 -4.336 1.00 88.88 101 ALA A N 1
ATOM 804 C CA . ALA A 1 101 ? -3.528 -14.757 -5.518 1.00 88.88 101 ALA A CA 1
ATOM 805 C C . ALA A 1 101 ? -4.216 -13.698 -6.401 1.00 88.88 101 ALA A C 1
ATOM 807 O O . ALA A 1 101 ? -4.495 -13.972 -7.564 1.00 88.88 101 ALA A O 1
ATOM 808 N N . ALA A 1 102 ? -4.471 -12.485 -5.890 1.00 89.75 102 ALA A N 1
ATOM 809 C CA . ALA A 1 102 ? -4.941 -11.381 -6.722 1.00 89.75 102 ALA A CA 1
ATOM 810 C C . ALA A 1 102 ? -3.748 -10.705 -7.403 1.00 89.75 102 ALA A C 1
ATOM 812 O O . ALA A 1 102 ? -2.960 -10.024 -6.741 1.00 89.75 102 ALA A O 1
ATOM 813 N N . ILE A 1 103 ? -3.622 -10.921 -8.713 1.00 91.12 103 ILE A N 1
ATOM 814 C CA . ILE A 1 103 ? -2.505 -10.431 -9.520 1.00 91.12 103 ILE A CA 1
ATOM 815 C C . ILE A 1 103 ? -3.012 -9.473 -10.598 1.00 91.12 103 ILE A C 1
ATOM 817 O O . ILE A 1 103 ? -3.855 -9.860 -11.404 1.00 91.12 103 ILE A O 1
ATOM 821 N N . THR A 1 104 ? -2.469 -8.257 -10.634 1.00 91.81 104 THR A N 1
ATOM 822 C CA . THR A 1 104 ? -2.602 -7.327 -11.767 1.00 91.81 104 THR A CA 1
ATOM 823 C C . THR A 1 104 ? -1.319 -7.262 -12.574 1.00 91.81 104 THR A C 1
ATOM 825 O O . THR A 1 104 ? -0.250 -7.673 -12.122 1.00 91.81 104 THR A O 1
ATOM 828 N N . TRP A 1 105 ? -1.439 -6.747 -13.789 1.00 89.75 105 TRP A N 1
ATOM 829 C CA . TRP A 1 105 ? -0.342 -6.577 -14.722 1.00 89.75 105 TRP A CA 1
ATOM 830 C C . TRP A 1 105 ? -0.206 -5.092 -15.040 1.00 89.75 105 TRP A C 1
ATOM 832 O O . TRP A 1 105 ? -1.156 -4.476 -15.517 1.00 89.75 105 TRP A O 1
ATOM 842 N N . GLU A 1 106 ? 0.954 -4.519 -14.731 1.00 89.31 106 GLU A N 1
ATOM 843 C CA . GLU A 1 106 ? 1.194 -3.075 -14.776 1.00 89.31 106 GLU A CA 1
ATOM 844 C C . GLU A 1 106 ? 2.417 -2.757 -15.642 1.00 89.31 106 GLU A C 1
ATOM 846 O O . GLU A 1 106 ? 3.338 -3.571 -15.791 1.00 89.31 106 GLU A O 1
ATOM 851 N N . GLN A 1 107 ? 2.396 -1.581 -16.269 1.00 89.56 107 GLN A N 1
ATOM 852 C CA . GLN A 1 107 ? 3.487 -1.101 -17.109 1.00 89.56 107 GLN A CA 1
ATOM 853 C C . GLN A 1 107 ? 4.404 -0.190 -16.296 1.00 89.56 107 GLN A C 1
ATOM 855 O O . GLN A 1 107 ? 3.969 0.828 -15.761 1.00 89.56 107 GLN A O 1
ATOM 860 N N . GLU A 1 108 ? 5.687 -0.535 -16.259 1.00 90.44 108 GLU A N 1
ATOM 861 C CA . GLU A 1 108 ? 6.703 0.229 -15.537 1.00 90.44 108 GLU A CA 1
ATOM 862 C C . GLU A 1 108 ? 7.432 1.209 -16.465 1.00 90.44 108 GLU A C 1
ATOM 864 O O . GLU A 1 108 ? 7.465 1.014 -17.687 1.00 90.44 108 GLU A O 1
ATOM 869 N N . PRO A 1 109 ? 8.037 2.280 -15.925 1.00 88.56 109 PRO A N 1
ATOM 870 C CA . PRO A 1 109 ? 8.740 3.258 -16.735 1.00 88.56 109 PRO A CA 1
ATOM 871 C C . PRO A 1 109 ? 9.964 2.651 -17.420 1.00 88.56 109 PRO A C 1
ATOM 873 O O . PRO A 1 109 ? 10.810 1.99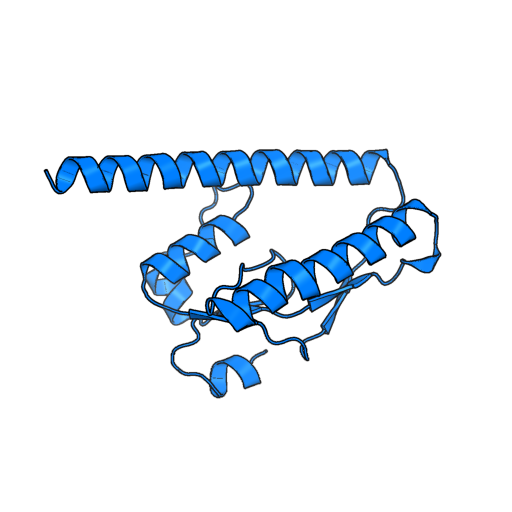7 -16.816 1.00 88.56 109 PRO A O 1
ATOM 876 N N . GLU A 1 110 ? 10.094 2.949 -18.708 1.00 90.44 110 GLU A N 1
ATOM 877 C CA . GLU A 1 110 ? 11.152 2.390 -19.554 1.00 90.44 110 GLU A CA 1
ATOM 878 C C . GLU A 1 110 ? 12.373 3.305 -19.662 1.00 90.44 110 GLU A C 1
ATOM 880 O O . GLU A 1 110 ? 13.414 2.896 -20.169 1.00 90.44 110 GLU A O 1
ATOM 885 N N . THR A 1 111 ? 12.262 4.544 -19.182 1.00 91.31 111 THR A N 1
ATOM 886 C CA . THR A 1 111 ? 13.333 5.540 -19.241 1.00 91.31 111 THR A CA 1
ATOM 887 C C . THR A 1 111 ? 13.711 6.020 -17.846 1.00 91.31 111 THR A C 1
ATOM 889 O O . THR A 1 111 ? 12.852 6.263 -16.994 1.00 91.31 111 THR A O 1
ATOM 892 N N . TRP A 1 112 ? 15.009 6.244 -17.636 1.00 90.69 112 TRP A N 1
ATOM 893 C CA . TRP A 1 112 ? 15.559 6.739 -16.371 1.00 90.69 112 TRP A CA 1
ATOM 894 C C . TRP A 1 112 ? 14.923 8.051 -15.911 1.00 90.69 112 TRP A C 1
ATOM 896 O O . TRP A 1 112 ? 14.647 8.225 -14.729 1.00 90.69 112 TRP A O 1
ATOM 906 N N . LYS A 1 113 ? 14.622 8.961 -16.846 1.00 91.56 113 LYS A N 1
ATOM 907 C CA . LYS A 1 113 ? 13.985 10.250 -16.543 1.00 91.56 113 LYS A CA 1
ATOM 908 C C . LYS A 1 113 ? 12.590 10.080 -15.936 1.00 91.56 113 LYS A C 1
ATOM 910 O O . LYS A 1 113 ? 12.247 10.793 -14.995 1.00 91.56 113 LYS A O 1
ATOM 915 N N . VAL A 1 114 ? 11.781 9.164 -16.475 1.00 90.75 114 VAL A N 1
ATOM 916 C CA . VAL A 1 114 ? 10.424 8.905 -15.965 1.00 90.75 114 VAL A CA 1
ATOM 917 C C . VAL A 1 114 ? 10.499 8.163 -14.634 1.00 90.75 114 VAL A C 1
ATOM 919 O O . VAL A 1 114 ? 9.841 8.571 -13.679 1.00 90.75 114 VAL A O 1
ATOM 922 N N . TRP A 1 115 ? 11.366 7.154 -14.537 1.00 90.88 115 TRP A N 1
ATOM 923 C CA . TRP A 1 115 ? 11.604 6.416 -13.296 1.00 90.88 115 TRP A CA 1
ATOM 924 C C . TRP A 1 115 ? 12.057 7.333 -12.149 1.00 90.88 115 TRP A C 1
ATOM 926 O O . TRP A 1 115 ? 11.484 7.300 -11.060 1.00 90.88 115 TRP A O 1
ATOM 936 N N . TRP A 1 116 ? 13.009 8.235 -12.404 1.00 91.75 116 TRP A N 1
ATOM 937 C CA . TRP A 1 116 ? 13.491 9.186 -11.399 1.00 91.75 116 TRP A CA 1
ATOM 938 C C . TRP A 1 116 ? 12.383 10.121 -10.904 1.00 91.75 116 TRP A C 1
ATOM 940 O O . TRP A 1 116 ? 12.247 10.361 -9.702 1.00 91.75 116 TRP A O 1
ATOM 950 N N . ARG A 1 117 ? 11.541 10.626 -11.817 1.00 91.19 117 ARG A N 1
ATOM 951 C CA . ARG A 1 117 ? 10.381 11.458 -11.458 1.00 91.19 117 ARG A CA 1
ATOM 952 C C . ARG A 1 117 ? 9.383 10.692 -10.594 1.00 91.19 117 ARG A C 1
ATOM 954 O O . ARG A 1 117 ? 8.911 11.238 -9.598 1.00 91.19 117 ARG A O 1
ATOM 961 N N . GLN A 1 118 ? 9.098 9.436 -10.937 1.00 88.38 118 GLN A N 1
ATOM 962 C CA . GLN A 1 118 ? 8.209 8.574 -10.158 1.00 88.38 118 GLN A CA 1
ATOM 963 C C . GLN A 1 118 ? 8.755 8.357 -8.740 1.00 88.38 118 GLN A C 1
ATOM 965 O O . GLN A 1 118 ? 8.029 8.564 -7.770 1.00 88.38 118 GLN A O 1
ATOM 970 N N . ARG A 1 119 ? 10.050 8.047 -8.606 1.00 89.62 119 ARG A N 1
ATOM 971 C CA . ARG A 1 119 ? 10.709 7.853 -7.304 1.00 89.62 119 ARG A CA 1
ATOM 972 C C . ARG A 1 119 ? 10.757 9.113 -6.461 1.00 89.62 119 ARG A C 1
ATOM 974 O O . ARG A 1 119 ? 10.461 9.064 -5.272 1.00 89.62 119 ARG A O 1
ATOM 981 N N . THR A 1 120 ? 11.048 10.249 -7.085 1.00 89.25 120 THR A N 1
ATOM 982 C CA . THR A 1 120 ? 11.016 11.550 -6.407 1.00 89.25 120 THR A CA 1
ATOM 983 C C . THR A 1 120 ? 9.617 11.847 -5.865 1.00 89.25 120 THR A C 1
ATOM 985 O O . THR A 1 120 ? 9.479 12.317 -4.737 1.00 89.25 120 THR A O 1
ATOM 988 N N . ARG A 1 121 ? 8.566 11.535 -6.637 1.00 88.00 121 ARG A N 1
ATOM 989 C CA . ARG A 1 121 ? 7.176 11.687 -6.191 1.00 88.00 121 ARG A CA 1
ATOM 990 C C . ARG A 1 121 ? 6.866 10.784 -4.996 1.00 88.00 121 ARG A C 1
ATOM 992 O O . ARG A 1 121 ? 6.314 11.269 -4.016 1.00 88.00 121 ARG A O 1
ATOM 999 N N . TRP A 1 122 ? 7.259 9.511 -5.049 1.00 86.88 122 TRP A N 1
ATOM 1000 C CA . TRP A 1 122 ? 7.061 8.569 -3.942 1.00 86.88 122 TRP A CA 1
ATOM 1001 C C . TRP A 1 122 ? 7.798 8.999 -2.671 1.00 86.88 122 TRP A C 1
ATOM 1003 O O . TRP A 1 122 ? 7.232 8.924 -1.585 1.00 86.88 122 TRP A O 1
ATOM 1013 N N . ALA A 1 123 ? 9.030 9.497 -2.788 1.00 86.81 123 ALA A N 1
ATOM 1014 C CA . ALA A 1 123 ? 9.785 9.998 -1.641 1.00 86.81 123 ALA A CA 1
ATOM 1015 C C . ALA A 1 123 ? 9.085 11.198 -0.981 1.00 86.81 123 ALA A C 1
ATOM 1017 O O . ALA A 1 123 ? 8.882 11.200 0.230 1.00 86.81 123 ALA A O 1
ATOM 1018 N N . ARG A 1 124 ? 8.643 12.179 -1.781 1.00 86.25 124 ARG A N 1
ATOM 1019 C CA . ARG A 1 124 ? 7.906 13.355 -1.285 1.00 86.25 124 ARG A CA 1
ATOM 1020 C C . ARG A 1 124 ? 6.573 12.982 -0.637 1.00 86.25 124 ARG A C 1
ATOM 1022 O O . ARG A 1 124 ? 6.238 13.519 0.413 1.00 86.25 124 ARG A O 1
ATOM 1029 N N . GLY A 1 125 ? 5.831 12.051 -1.240 1.00 83.38 125 GLY A N 1
ATOM 1030 C CA . GLY A 1 125 ? 4.570 11.558 -0.684 1.00 83.38 125 GLY A CA 1
ATOM 1031 C C . GLY A 1 125 ? 4.764 10.880 0.673 1.00 83.38 125 GLY A C 1
ATOM 1032 O O . GLY A 1 125 ? 4.071 11.211 1.630 1.00 83.38 125 GLY A O 1
ATOM 1033 N N . ASN A 1 126 ? 5.772 10.011 0.795 1.00 84.75 126 ASN A N 1
ATOM 1034 C CA . ASN A 1 126 ? 6.091 9.371 2.073 1.00 84.75 126 ASN A CA 1
ATOM 1035 C C . ASN A 1 126 ? 6.552 10.379 3.136 1.00 84.75 126 ASN A C 1
ATOM 1037 O O . ASN A 1 126 ? 6.142 10.265 4.285 1.00 84.75 126 ASN A O 1
ATOM 1041 N N . GLN A 1 127 ? 7.346 11.392 2.770 1.00 85.69 127 GLN A N 1
ATOM 1042 C CA . GLN A 1 127 ? 7.737 12.460 3.701 1.00 85.69 127 GLN A CA 1
ATOM 1043 C C . GLN A 1 127 ? 6.523 13.214 4.255 1.00 85.69 127 GLN A C 1
ATOM 1045 O O . GLN A 1 127 ? 6.451 13.448 5.459 1.00 85.69 127 GLN A O 1
ATOM 1050 N N . TYR A 1 128 ? 5.553 13.554 3.399 1.00 84.75 128 TYR A N 1
ATOM 1051 C CA . TYR A 1 128 ? 4.312 14.202 3.827 1.00 84.75 128 TYR A CA 1
ATOM 1052 C C . TYR A 1 128 ? 3.536 13.341 4.833 1.00 84.75 128 TYR A C 1
ATOM 1054 O O . TYR A 1 128 ? 3.150 13.826 5.895 1.00 84.75 128 TYR A O 1
ATOM 1062 N N . VAL A 1 129 ? 3.356 12.053 4.523 1.00 84.38 129 VAL A N 1
ATOM 1063 C CA . VAL A 1 129 ? 2.629 11.115 5.388 1.00 84.38 129 VAL A CA 1
ATOM 1064 C C . VAL A 1 129 ? 3.332 10.953 6.735 1.00 84.38 129 VAL A C 1
ATOM 1066 O O . VAL A 1 129 ? 2.687 11.069 7.774 1.00 84.38 129 VAL A O 1
ATOM 1069 N N . VAL A 1 130 ? 4.654 10.760 6.739 1.00 86.06 130 VAL A N 1
ATOM 1070 C CA . VAL A 1 130 ? 5.434 10.638 7.980 1.00 86.06 130 VAL A CA 1
ATOM 1071 C C . VAL A 1 130 ? 5.262 11.878 8.852 1.00 86.06 130 VAL A C 1
ATOM 1073 O O . VAL A 1 130 ? 4.946 11.737 10.025 1.00 86.06 130 VAL A O 1
ATOM 1076 N N . LEU A 1 131 ? 5.395 13.086 8.297 1.00 85.25 131 LEU A N 1
ATOM 1077 C CA . LEU A 1 131 ? 5.235 14.324 9.068 1.00 85.25 131 LEU A CA 1
ATOM 1078 C C . LEU A 1 131 ? 3.811 14.496 9.618 1.00 85.25 131 LEU A C 1
ATOM 1080 O O . LEU A 1 131 ? 3.649 14.879 10.777 1.00 85.25 131 LEU A O 1
ATOM 1084 N N . LYS A 1 132 ? 2.786 14.187 8.812 1.00 82.38 132 LYS A N 1
ATOM 1085 C CA . LYS A 1 132 ? 1.373 14.291 9.205 1.00 82.38 132 LYS A CA 1
ATOM 1086 C C . LYS A 1 132 ? 1.061 13.398 10.407 1.00 82.38 132 LYS A C 1
ATOM 1088 O O . LYS A 1 132 ? 0.498 13.871 11.392 1.00 82.38 132 LYS A O 1
ATOM 1093 N N . PHE A 1 133 ? 1.444 12.124 10.343 1.00 83.50 133 PHE A N 1
ATOM 1094 C CA . PHE A 1 133 ? 1.139 11.175 11.413 1.00 83.50 133 PHE A CA 1
ATOM 1095 C C . PHE A 1 133 ? 2.111 11.259 12.589 1.00 83.50 133 PHE A C 1
ATOM 1097 O O . PHE A 1 133 ? 1.687 11.020 13.713 1.00 83.50 133 PHE A O 1
ATOM 1104 N N . PHE A 1 134 ? 3.367 11.668 12.383 1.00 83.62 134 PHE A N 1
ATOM 1105 C CA . PHE A 1 134 ? 4.289 11.940 13.490 1.00 83.62 134 PHE A CA 1
ATOM 1106 C C . PHE A 1 134 ? 3.753 13.056 14.390 1.00 83.62 134 PHE A C 1
ATOM 1108 O O . PHE A 1 134 ? 3.711 12.905 15.607 1.00 83.62 134 PHE A O 1
ATOM 1115 N N . LYS A 1 135 ? 3.257 14.143 13.786 1.00 76.38 135 LYS A N 1
ATOM 1116 C CA . LYS A 1 135 ? 2.586 15.216 14.521 1.00 76.38 135 LYS A CA 1
ATOM 1117 C C . LYS A 1 135 ? 1.348 14.705 15.268 1.00 76.38 135 LYS A C 1
ATOM 1119 O O . LYS A 1 135 ? 1.171 15.046 16.429 1.00 76.38 135 LYS A O 1
ATOM 1124 N N . ALA A 1 136 ? 0.533 13.863 14.631 1.00 77.62 136 ALA A N 1
ATOM 1125 C CA . ALA A 1 136 ? -0.663 13.300 15.261 1.00 77.62 136 ALA A CA 1
ATOM 1126 C C . ALA A 1 136 ? -0.342 12.402 16.471 1.00 77.62 136 ALA A C 1
ATOM 1128 O O . ALA A 1 136 ? -1.044 12.465 17.475 1.00 77.62 136 ALA A O 1
ATOM 1129 N N . VAL A 1 137 ? 0.720 11.590 16.393 1.00 77.44 137 VAL A N 1
ATOM 1130 C CA . VAL A 1 137 ? 1.193 10.767 17.520 1.00 77.44 137 VAL A CA 1
ATOM 1131 C C . VAL A 1 137 ? 1.710 11.653 18.651 1.00 77.44 137 VAL A C 1
ATOM 1133 O O . VAL A 1 137 ? 1.292 11.477 19.790 1.00 77.44 137 VAL A O 1
ATOM 1136 N N . TYR A 1 138 ? 2.542 12.646 18.330 1.00 75.62 138 TYR A N 1
ATOM 1137 C CA . TYR A 1 138 ? 3.079 13.584 19.317 1.00 75.62 138 TYR A CA 1
ATOM 1138 C C . TYR A 1 138 ? 1.966 14.342 20.060 1.00 75.62 138 TYR A C 1
ATOM 1140 O O . TYR A 1 138 ? 1.967 14.421 21.284 1.00 75.62 138 TYR A O 1
ATOM 1148 N N . GLU A 1 139 ? 0.961 14.840 19.334 1.00 74.12 139 GLU A N 1
ATOM 1149 C CA . GLU A 1 139 ? -0.193 15.521 19.932 1.00 74.12 139 GLU A CA 1
ATOM 1150 C C . GLU A 1 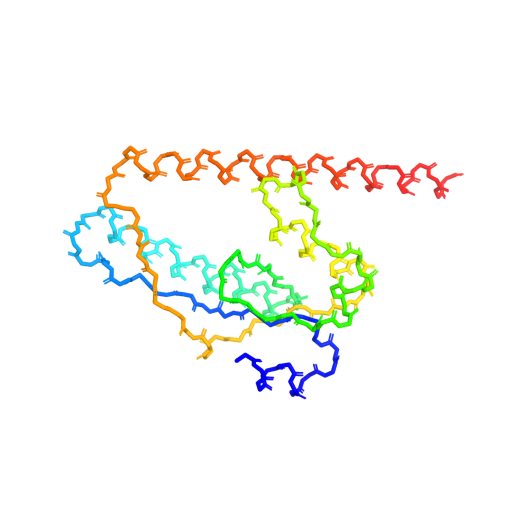139 ? -1.050 14.589 20.805 1.00 74.12 139 GLU A C 1
ATOM 1152 O O . GLU A 1 139 ? -1.611 15.032 21.809 1.00 74.12 139 GLU A O 1
ATOM 1157 N N . ALA A 1 140 ? -1.156 13.306 20.443 1.00 73.19 140 ALA A N 1
ATOM 1158 C CA . ALA A 1 140 ? -1.876 12.306 21.228 1.00 73.19 140 ALA A CA 1
ATOM 1159 C C . ALA A 1 140 ? -1.145 11.952 22.533 1.00 73.19 140 ALA A C 1
ATOM 1161 O O . ALA A 1 140 ? -1.801 11.781 23.558 1.00 73.19 140 ALA A O 1
ATOM 1162 N N . GLU A 1 141 ? 0.189 11.889 22.516 1.00 69.19 141 GLU A N 1
ATOM 1163 C CA . GLU A 1 141 ? 1.001 11.703 23.725 1.00 69.19 141 GLU A CA 1
ATOM 1164 C C . GLU A 1 141 ? 0.861 12.902 24.672 1.00 69.19 141 GLU A C 1
ATOM 1166 O O . GLU A 1 141 ? 0.529 12.714 25.836 1.00 69.19 141 GLU A O 1
ATOM 1171 N N . THR A 1 142 ? 0.960 14.137 24.165 1.00 65.50 142 THR A N 1
ATOM 1172 C CA . THR A 1 142 ? 0.834 15.355 24.996 1.00 65.50 142 THR A CA 1
ATOM 1173 C C . THR A 1 142 ? -0.559 15.608 25.583 1.00 65.50 142 THR A C 1
ATOM 1175 O O . THR A 1 142 ? -0.706 16.462 26.448 1.00 65.50 142 THR A O 1
ATOM 1178 N N . LYS A 1 143 ? -1.601 14.924 25.092 1.00 58.56 143 LYS A N 1
ATOM 1179 C CA . LYS A 1 143 ? -2.972 15.004 25.632 1.00 58.56 143 LYS A CA 1
ATOM 1180 C C . LYS A 1 143 ? -3.288 13.912 26.655 1.00 58.56 143 LYS A C 1
ATOM 1182 O O . LYS A 1 143 ? -4.330 13.994 27.300 1.00 58.56 143 LYS A O 1
ATOM 1187 N N . ASN A 1 144 ? -2.446 12.884 26.738 1.00 54.28 144 ASN A N 1
ATOM 1188 C CA . ASN A 1 144 ? -2.564 11.796 27.707 1.00 54.28 144 ASN A CA 1
ATOM 1189 C C . ASN A 1 144 ? -1.687 12.017 28.957 1.00 54.28 144 ASN A C 1
ATOM 1191 O O . ASN A 1 144 ? -1.742 11.191 29.868 1.00 54.28 144 ASN A O 1
ATOM 1195 N N . GLU A 1 145 ? -0.912 13.107 28.996 1.00 44.31 145 GLU A N 1
ATOM 1196 C CA . GLU A 1 145 ? -0.265 13.677 30.192 1.00 44.31 145 GLU A CA 1
ATOM 1197 C C . GLU A 1 145 ? -1.125 14.798 30.794 1.00 44.31 145 GLU A C 1
ATOM 1199 O O . GLU A 1 145 ? -1.181 14.881 32.043 1.00 44.31 145 GLU A O 1
#

Organism: Bacillus safensis (NCBI:txid561879)

Radius of gyration: 16.63 Å; chains: 1; bounding box: 37×32×53 Å

Sequence (145 aa):
MVLGLLNDPKAGA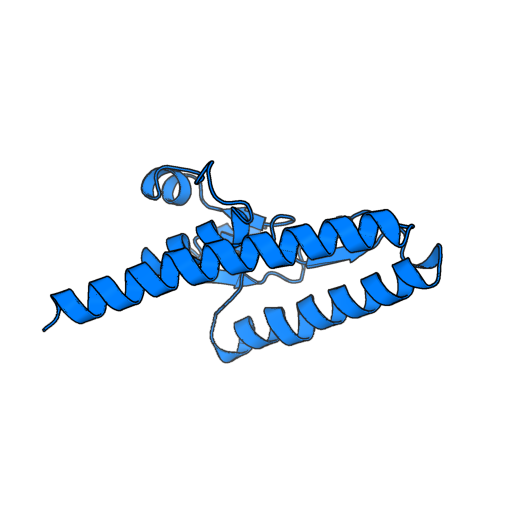VVGKFRVINAAKNLLTKFINIETICFQWMAQGGRWKWFGIATIPGTNFAIRRHILEELGGWDVHALAEDTELTIRVYNLGYVIRFFPAAITWEQEPETWKVWWRQRTRWARGNQYVVLKFFKAVYEAETKNE